Protein AF-A0A9Q7ATH0-F1 (afdb_monomer_lite)

Foldseek 3Di:
DDDDDPVRVCCVVVVVVVVVVVVVVVVVVVCCVVLVPPDDVSVVVVVVCVVLVVVLVVLCCCLPVVLVVVLVVCVVVVNNVVSVVSNVVSVVVSVVVNVCSVDVVPPPPPPPPPPPPPPDPPDPDPPPDPDPPPD

Radius of gyration: 27.08 Å; chains: 1; bounding box: 49×42×88 Å

pLDDT: mean 80.92, std 16.22, range [42.72, 97.5]

Structure (mmCIF, N/CA/C/O backbone):
data_AF-A0A9Q7ATH0-F1
#
_entry.id   AF-A0A9Q7ATH0-F1
#
loop_
_atom_site.group_PDB
_atom_site.id
_atom_site.type_symbol
_atom_site.label_atom_id
_atom_site.label_alt_id
_atom_site.label_comp_id
_atom_site.label_asym_id
_atom_site.label_entity_id
_atom_site.label_seq_id
_atom_site.pdbx_PDB_ins_code
_atom_site.Cartn_x
_atom_site.Cartn_y
_atom_site.Cartn_z
_atom_site.occupancy
_atom_site.B_iso_or_equiv
_atom_site.auth_seq_id
_atom_site.auth_comp_id
_atom_site.auth_asym_id
_atom_site.auth_atom_id
_atom_site.pdbx_PDB_model_num
ATOM 1 N N . MET A 1 1 ? -16.422 7.818 25.285 1.00 42.72 1 MET A N 1
ATOM 2 C CA . MET A 1 1 ? -14.962 7.905 25.080 1.00 42.72 1 MET A CA 1
ATOM 3 C C . MET A 1 1 ? -14.691 9.128 24.226 1.00 42.72 1 MET A C 1
ATOM 5 O O . MET A 1 1 ? -14.665 9.039 23.008 1.00 42.72 1 MET A O 1
ATOM 9 N N . GLY A 1 2 ? -14.645 10.290 24.865 1.00 65.44 2 GLY A N 1
ATOM 10 C CA . GLY A 1 2 ? -14.334 11.557 24.221 1.00 65.44 2 GLY A CA 1
ATOM 11 C C . GLY A 1 2 ? -13.207 12.175 25.018 1.00 65.44 2 GLY A C 1
ATOM 12 O O . GLY A 1 2 ? -13.397 12.387 26.203 1.00 65.44 2 GLY A O 1
ATOM 13 N N . GLU A 1 3 ? -12.053 12.385 24.394 1.00 54.28 3 GLU A N 1
ATOM 14 C CA . GLU A 1 3 ? -10.907 13.064 25.010 1.00 54.28 3 GLU A CA 1
ATOM 15 C C . GLU A 1 3 ? -9.940 13.490 23.895 1.00 54.28 3 GLU A C 1
ATOM 17 O O . GLU A 1 3 ? -8.977 12.815 23.537 1.00 54.28 3 GLU A O 1
AT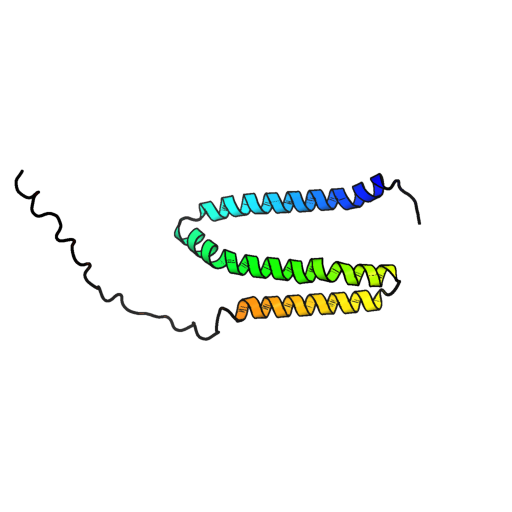OM 22 N N . GLY A 1 4 ? -10.295 14.608 23.263 1.00 63.31 4 GLY A N 1
ATOM 23 C CA . GLY A 1 4 ? -9.564 15.261 22.180 1.00 63.31 4 GLY A CA 1
ATOM 24 C C . GLY A 1 4 ? -10.534 16.026 21.285 1.00 63.31 4 GLY A C 1
ATOM 25 O O . GLY A 1 4 ? -11.576 15.488 20.913 1.00 63.31 4 GLY A O 1
ATOM 26 N N . SER A 1 5 ? -10.228 17.284 20.945 1.00 83.25 5 SER A N 1
ATOM 27 C CA . SER A 1 5 ? -11.022 18.002 19.940 1.00 83.25 5 SER A CA 1
ATOM 28 C C . SER A 1 5 ? -11.043 17.188 18.641 1.00 83.25 5 SER A C 1
ATOM 30 O O . SER A 1 5 ? -10.079 16.484 18.329 1.00 83.25 5 SER A O 1
ATOM 32 N N . VAL A 1 6 ? -12.124 17.282 17.864 1.00 85.19 6 VAL A N 1
ATOM 33 C CA . VAL A 1 6 ? -12.230 16.605 16.556 1.00 85.19 6 VAL A CA 1
ATOM 34 C C . VAL A 1 6 ? -10.992 16.891 15.692 1.00 85.19 6 VAL A C 1
ATOM 36 O O . VAL A 1 6 ? -10.464 15.990 15.044 1.00 85.19 6 VAL A O 1
ATOM 39 N N . ALA A 1 7 ? -10.450 18.110 15.775 1.00 85.12 7 ALA A N 1
ATOM 40 C CA . ALA A 1 7 ? -9.217 18.501 15.101 1.00 85.12 7 ALA A CA 1
ATOM 41 C C . ALA A 1 7 ? -7.987 17.684 15.547 1.00 85.12 7 ALA A C 1
ATOM 43 O O . ALA A 1 7 ? -7.180 17.298 14.707 1.00 85.12 7 ALA A O 1
ATOM 44 N N . ALA A 1 8 ? -7.849 17.364 16.836 1.00 87.69 8 ALA A N 1
ATOM 45 C CA . ALA A 1 8 ? -6.739 16.554 17.343 1.00 87.69 8 ALA A CA 1
ATOM 46 C C . ALA A 1 8 ? -6.820 15.086 16.883 1.00 87.69 8 ALA A C 1
ATOM 48 O O . ALA A 1 8 ? -5.795 14.478 16.570 1.00 87.69 8 ALA A O 1
ATOM 49 N N . ALA A 1 9 ? -8.028 14.517 16.802 1.00 87.50 9 ALA A N 1
ATOM 50 C CA . ALA A 1 9 ? -8.239 13.164 16.280 1.00 87.50 9 ALA A CA 1
ATOM 51 C C . ALA A 1 9 ? -7.964 13.087 14.769 1.00 87.50 9 ALA A C 1
ATOM 53 O O . ALA A 1 9 ? -7.260 12.185 14.312 1.00 87.50 9 ALA A O 1
ATOM 54 N N . LEU A 1 10 ? -8.447 14.077 14.011 1.00 88.69 10 LEU A N 1
ATOM 55 C CA . LEU A 1 10 ? -8.147 14.213 12.586 1.00 88.69 10 LEU A CA 1
ATOM 56 C C . LEU A 1 10 ? -6.651 14.405 12.340 1.00 88.69 10 LEU A C 1
ATOM 58 O O . LEU A 1 10 ? -6.114 13.781 11.436 1.00 88.69 10 LEU A O 1
ATOM 62 N N . ALA A 1 11 ? -5.954 15.197 13.158 1.00 91.19 11 ALA A N 1
ATOM 63 C CA . ALA A 1 11 ? -4.507 15.354 13.043 1.00 91.19 11 ALA A CA 1
ATOM 64 C C . ALA A 1 11 ? -3.764 14.038 13.330 1.00 91.19 11 ALA A C 1
ATOM 66 O O . ALA A 1 11 ? -2.874 13.663 12.572 1.00 91.19 11 ALA A O 1
ATOM 67 N N . ARG A 1 12 ? -4.153 13.293 14.376 1.00 92.25 12 ARG A N 1
ATOM 68 C CA . ARG A 1 12 ? -3.529 12.005 14.738 1.00 92.25 12 ARG A CA 1
ATOM 69 C C . ARG A 1 12 ? -3.701 10.913 13.683 1.00 92.25 12 ARG A C 1
ATOM 71 O O . ARG A 1 12 ? -2.803 10.092 13.538 1.00 92.25 12 ARG A O 1
ATOM 78 N N . LEU A 1 13 ? -4.826 10.890 12.970 1.00 90.88 13 LEU A N 1
ATOM 79 C CA . LEU A 1 13 ? -5.084 9.919 11.898 1.00 90.88 13 LEU A CA 1
ATOM 80 C C . LEU A 1 13 ? -4.615 10.423 10.525 1.00 90.88 13 LEU A C 1
ATOM 82 O O . LEU A 1 13 ? -4.122 9.648 9.709 1.00 90.88 13 LEU A O 1
ATOM 86 N N . GLY A 1 14 ? -4.740 11.725 10.277 1.00 91.62 14 GLY A N 1
ATOM 87 C CA . GLY A 1 14 ? -4.456 12.365 8.997 1.00 91.62 14 GLY A CA 1
ATOM 88 C C . GLY A 1 14 ? -2.976 12.644 8.754 1.00 91.62 14 GLY A C 1
ATOM 89 O O . GLY A 1 14 ? -2.526 12.483 7.625 1.00 91.62 14 GLY A O 1
ATOM 90 N N . LEU A 1 15 ? -2.194 13.005 9.782 1.00 94.31 15 LEU A N 1
ATOM 91 C CA . LEU A 1 15 ? -0.749 13.226 9.621 1.00 94.31 15 LEU A CA 1
ATOM 92 C C . LEU A 1 15 ? -0.019 11.960 9.137 1.00 94.31 15 LEU A C 1
ATOM 94 O O . LEU A 1 15 ? 0.714 12.059 8.153 1.00 94.31 15 LEU A O 1
ATOM 98 N N . PRO 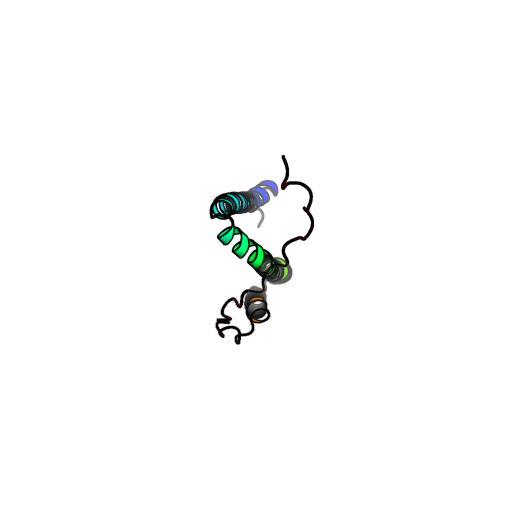A 1 16 ? -0.239 10.766 9.726 1.00 93.56 16 PRO A N 1
ATOM 99 C CA . PRO A 1 16 ? 0.356 9.535 9.209 1.00 93.56 16 PRO A CA 1
ATOM 100 C C . PRO A 1 16 ? -0.083 9.217 7.777 1.00 93.56 16 PRO A C 1
ATOM 102 O O . PRO A 1 16 ? 0.743 8.812 6.963 1.00 93.56 16 PRO A O 1
ATOM 105 N N . ALA A 1 17 ? -1.362 9.430 7.449 1.00 93.81 17 ALA A N 1
ATOM 106 C CA . ALA A 1 17 ? -1.879 9.194 6.103 1.00 93.81 17 ALA A CA 1
ATOM 107 C C . ALA A 1 17 ? -1.234 10.132 5.069 1.00 93.81 17 ALA A C 1
ATOM 109 O O . ALA A 1 17 ? -0.822 9.677 4.004 1.00 93.81 17 ALA A O 1
ATOM 110 N N . LEU A 1 18 ? -1.083 11.419 5.401 1.00 96.06 18 LEU A N 1
ATOM 111 C CA . LEU A 1 18 ? -0.392 12.404 4.567 1.00 96.06 18 LEU A CA 1
ATOM 112 C C . LEU A 1 18 ? 1.060 12.005 4.323 1.00 96.06 18 LEU A C 1
ATOM 114 O O . LEU A 1 18 ? 1.489 11.963 3.174 1.00 96.06 18 LEU A O 1
ATOM 118 N N . VAL A 1 19 ? 1.798 11.660 5.381 1.00 96.56 19 VAL A N 1
ATOM 119 C CA . VAL A 1 19 ? 3.187 11.201 5.250 1.00 96.56 19 VAL A CA 1
ATOM 120 C C . VAL A 1 19 ? 3.257 9.945 4.379 1.00 96.56 19 VAL A C 1
ATOM 122 O O . VAL A 1 19 ? 4.091 9.878 3.481 1.00 96.56 19 VAL A O 1
ATOM 125 N N . GLY A 1 20 ? 2.347 8.986 4.570 1.00 94.75 20 GLY A N 1
ATOM 126 C CA . GLY A 1 20 ? 2.264 7.784 3.738 1.00 94.75 20 GLY A CA 1
ATOM 127 C C . GLY A 1 20 ? 2.037 8.098 2.257 1.00 94.75 20 GLY A C 1
ATOM 128 O O . GLY A 1 20 ? 2.737 7.563 1.397 1.00 94.75 20 GLY A O 1
ATOM 129 N N . MET A 1 21 ? 1.120 9.018 1.947 1.00 95.81 21 MET A N 1
ATOM 130 C CA . MET A 1 21 ? 0.880 9.450 0.567 1.00 95.81 21 MET A CA 1
ATOM 131 C C . MET A 1 21 ? 2.075 10.219 -0.016 1.00 95.81 21 MET A C 1
ATOM 133 O O . MET A 1 21 ? 2.405 10.020 -1.183 1.00 95.81 21 MET A O 1
ATOM 137 N N . MET A 1 22 ? 2.775 11.034 0.782 1.00 97.50 22 MET A N 1
ATOM 138 C CA . MET A 1 22 ? 3.996 11.727 0.349 1.00 97.50 22 MET A CA 1
ATOM 139 C C . MET A 1 22 ? 5.127 10.750 0.016 1.00 97.50 22 MET A C 1
ATOM 141 O O . MET A 1 22 ? 5.775 10.896 -1.018 1.00 97.50 22 MET A O 1
ATOM 145 N N . VAL A 1 23 ? 5.343 9.734 0.855 1.00 96.50 23 VAL A N 1
ATOM 146 C CA . VAL A 1 23 ? 6.341 8.684 0.597 1.00 96.50 23 VAL A CA 1
ATOM 147 C C . VAL A 1 23 ? 5.973 7.892 -0.658 1.00 96.50 23 VAL A C 1
ATOM 149 O O . VAL A 1 23 ? 6.841 7.634 -1.488 1.00 96.50 23 VAL A O 1
ATOM 152 N N . SER A 1 24 ? 4.691 7.568 -0.847 1.00 94.31 24 SER A N 1
ATOM 153 C CA . SER A 1 24 ? 4.219 6.897 -2.063 1.00 94.31 24 SER A CA 1
ATOM 154 C C . SER A 1 24 ? 4.458 7.737 -3.322 1.00 94.31 24 SER A C 1
ATOM 156 O O . SER A 1 24 ? 4.857 7.193 -4.350 1.00 94.31 24 SER A O 1
ATOM 158 N N . ALA A 1 25 ? 4.236 9.052 -3.261 1.00 95.00 25 ALA A N 1
ATOM 159 C CA . ALA A 1 25 ? 4.509 9.950 -4.380 1.00 95.00 25 ALA A CA 1
ATOM 160 C C . ALA A 1 25 ? 6.014 10.037 -4.681 1.00 95.00 25 ALA A C 1
ATOM 162 O O . ALA A 1 25 ? 6.415 9.978 -5.842 1.00 95.00 25 ALA A O 1
ATOM 163 N N . LEU A 1 26 ? 6.852 10.111 -3.640 1.00 96.69 26 LEU A N 1
ATOM 164 C CA . LEU A 1 26 ? 8.307 10.107 -3.789 1.00 96.69 26 LEU A CA 1
ATOM 165 C C . LEU A 1 26 ? 8.804 8.801 -4.419 1.00 96.69 26 LEU A C 1
ATOM 167 O O . LEU A 1 26 ? 9.661 8.844 -5.297 1.00 96.69 26 LEU A O 1
ATOM 171 N N . TYR A 1 27 ? 8.235 7.660 -4.021 1.00 94.12 27 TYR A N 1
ATOM 172 C CA . TYR A 1 27 ? 8.537 6.369 -4.635 1.00 94.12 27 TYR A CA 1
ATOM 173 C C . TYR A 1 27 ? 8.248 6.381 -6.139 1.00 94.12 27 TYR A C 1
ATOM 175 O O . TYR A 1 27 ? 9.096 5.952 -6.909 1.00 94.12 27 TYR A O 1
ATOM 183 N N . GLY A 1 28 ? 7.119 6.958 -6.570 1.00 92.44 28 GLY A N 1
ATOM 184 C CA . GLY A 1 28 ? 6.803 7.098 -7.995 1.00 92.44 28 GLY A CA 1
ATOM 185 C C . GLY A 1 28 ? 7.818 7.948 -8.773 1.00 92.44 28 GLY A C 1
ATOM 186 O O . GLY A 1 28 ? 8.169 7.608 -9.899 1.00 92.44 28 GLY A O 1
ATOM 187 N N . VAL A 1 29 ? 8.335 9.026 -8.171 1.00 94.12 29 VAL A N 1
ATOM 188 C CA . VAL A 1 29 ? 9.376 9.870 -8.792 1.00 94.12 29 VAL A CA 1
ATOM 189 C C . VAL A 1 29 ? 10.705 9.122 -8.899 1.00 94.12 29 VAL A C 1
ATOM 191 O O . VAL A 1 29 ? 11.356 9.160 -9.943 1.00 94.12 29 VAL A O 1
ATOM 194 N N . VAL A 1 30 ? 11.109 8.443 -7.824 1.00 94.38 30 VAL A N 1
ATOM 195 C CA . VAL A 1 30 ? 12.352 7.666 -7.782 1.00 94.38 30 VAL A CA 1
ATOM 196 C C . VAL A 1 30 ? 12.289 6.504 -8.774 1.00 94.38 30 VAL A C 1
ATOM 198 O O . VAL A 1 30 ? 13.230 6.319 -9.542 1.00 94.38 30 VAL A O 1
ATOM 201 N N . ASP A 1 31 ? 11.175 5.775 -8.814 1.00 88.69 31 ASP A N 1
ATOM 202 C CA . ASP A 1 31 ? 10.941 4.688 -9.765 1.00 88.69 31 ASP A CA 1
ATOM 203 C C . ASP A 1 31 ? 11.064 5.182 -11.211 1.00 88.69 31 ASP A C 1
ATOM 205 O O . ASP A 1 31 ? 11.889 4.670 -11.963 1.00 88.69 31 ASP A O 1
ATOM 209 N N . ALA A 1 32 ? 10.364 6.261 -11.575 1.00 87.25 32 ALA A N 1
ATOM 210 C CA . ALA A 1 32 ? 10.440 6.833 -12.918 1.00 87.25 32 ALA A CA 1
ATOM 211 C C . ALA A 1 32 ? 11.861 7.289 -13.302 1.00 87.25 32 ALA A C 1
ATOM 213 O O . ALA A 1 32 ? 12.282 7.094 -14.445 1.00 87.25 32 ALA A O 1
ATOM 214 N N . TYR A 1 33 ? 12.615 7.866 -12.359 1.00 90.56 33 TYR A N 1
ATOM 215 C CA . TYR A 1 33 ? 13.999 8.290 -12.585 1.0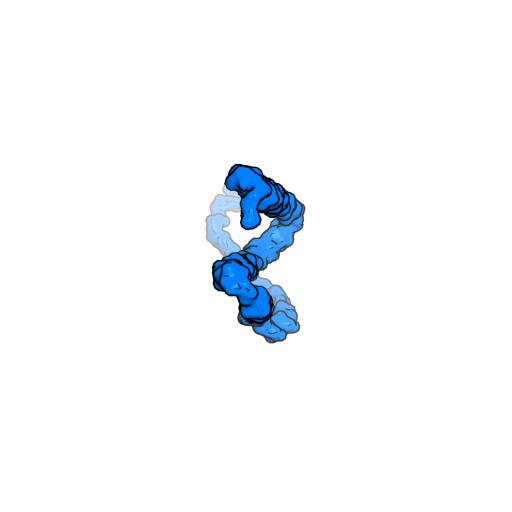0 90.56 33 TYR A CA 1
ATOM 216 C C . TYR A 1 33 ? 14.928 7.101 -12.866 1.00 90.56 33 TYR A C 1
ATOM 218 O O . TYR A 1 33 ? 15.679 7.119 -13.842 1.00 90.56 33 TYR A O 1
ATOM 226 N N . PHE A 1 34 ? 14.866 6.053 -12.039 1.00 87.81 34 PHE A N 1
ATOM 227 C CA . PHE A 1 34 ? 15.707 4.870 -12.218 1.00 87.81 34 PHE A CA 1
ATOM 228 C C . PHE A 1 34 ? 15.291 4.059 -13.439 1.00 87.81 34 PHE A C 1
ATOM 230 O O . PHE A 1 34 ? 16.152 3.702 -14.238 1.00 87.81 34 PHE A O 1
ATOM 237 N N . VAL A 1 35 ? 13.990 3.824 -13.624 1.00 84.31 35 VAL A N 1
ATOM 238 C CA . VAL A 1 35 ? 13.450 3.094 -14.774 1.00 84.31 35 VAL A CA 1
ATOM 239 C C . VAL A 1 35 ? 13.817 3.803 -16.073 1.00 84.31 35 VAL A C 1
ATOM 241 O O . VAL A 1 35 ? 14.346 3.158 -16.976 1.00 84.31 35 VAL A O 1
ATOM 244 N N . GLY A 1 36 ? 13.640 5.126 -16.154 1.00 83.50 36 GLY A N 1
ATOM 245 C CA . GLY A 1 36 ? 13.991 5.920 -17.336 1.00 83.50 36 GLY A CA 1
ATOM 246 C C . GLY A 1 36 ? 15.482 5.892 -17.700 1.00 83.50 36 GLY A C 1
ATOM 247 O O . GLY A 1 36 ? 15.829 6.070 -18.867 1.00 83.50 36 GLY A O 1
ATOM 248 N N . GLY A 1 37 ? 16.364 5.617 -16.734 1.00 82.00 37 GLY A N 1
ATOM 249 C CA . GLY A 1 37 ? 17.813 5.521 -16.929 1.00 82.00 37 GLY A CA 1
ATOM 250 C C . GLY A 1 37 ? 18.325 4.176 -17.469 1.00 82.00 37 GLY A C 1
ATOM 251 O O . GLY A 1 37 ? 19.498 4.086 -17.826 1.00 82.00 37 GLY A O 1
ATOM 252 N N . LEU A 1 38 ? 17.488 3.133 -17.564 1.00 80.38 38 LEU A N 1
ATOM 253 C CA . LEU A 1 38 ? 17.910 1.763 -17.930 1.00 80.38 38 LEU A CA 1
ATOM 254 C C . LEU A 1 38 ? 18.133 1.533 -19.444 1.00 80.38 38 LEU A C 1
ATOM 256 O O . LEU A 1 38 ? 18.465 0.423 -19.871 1.00 80.38 38 LEU A O 1
ATOM 260 N N . GLY A 1 39 ? 17.958 2.567 -20.272 1.00 75.00 39 GLY A N 1
ATOM 261 C CA . GLY A 1 39 ? 18.068 2.486 -21.731 1.00 75.00 39 GLY A CA 1
ATOM 262 C C . GLY A 1 39 ? 16.814 1.921 -22.418 1.00 75.00 39 GLY A C 1
ATOM 263 O O . GLY A 1 39 ? 15.925 1.345 -21.790 1.00 75.00 39 GLY A O 1
ATOM 264 N N . THR A 1 40 ? 16.730 2.088 -23.740 1.00 74.75 40 THR A N 1
ATOM 265 C CA . THR A 1 40 ? 15.499 1.862 -24.529 1.00 74.75 40 THR A CA 1
ATOM 266 C C . THR A 1 40 ? 14.950 0.433 -24.460 1.00 74.75 40 THR A C 1
ATOM 268 O O . THR A 1 40 ? 13.735 0.251 -24.462 1.00 74.75 40 THR A O 1
ATOM 271 N N . GLY A 1 41 ? 15.816 -0.582 -24.352 1.00 73.00 41 GLY A N 1
ATOM 272 C CA . GLY A 1 41 ? 15.402 -1.989 -24.278 1.00 73.00 41 GLY A CA 1
ATOM 273 C C . GLY A 1 41 ? 14.693 -2.369 -22.971 1.00 73.00 41 GLY A C 1
ATOM 274 O O . GLY A 1 41 ? 13.689 -3.075 -22.999 1.00 73.00 41 GLY A O 1
ATOM 275 N N . HIS A 1 42 ? 15.168 -1.867 -21.828 1.00 72.62 42 HIS A N 1
ATOM 276 C CA . HIS A 1 42 ? 14.609 -2.199 -20.510 1.00 72.62 42 HIS A CA 1
ATOM 277 C C . HIS A 1 42 ? 13.342 -1.394 -20.203 1.00 72.62 42 HIS A C 1
ATOM 279 O O . HIS A 1 42 ? 12.361 -1.949 -19.709 1.00 72.62 42 HIS A O 1
ATOM 285 N N . VAL A 1 43 ? 13.324 -0.108 -20.570 1.00 77.31 43 VAL A N 1
ATOM 286 C CA . VAL A 1 43 ? 12.129 0.745 -20.457 1.00 77.31 43 VAL A CA 1
ATOM 287 C C . VAL A 1 43 ? 10.990 0.196 -21.325 1.00 77.31 43 VAL A C 1
ATOM 289 O O . VAL A 1 43 ? 9.834 0.204 -20.905 1.00 77.31 43 VAL A O 1
ATOM 292 N N . GLY A 1 44 ? 11.312 -0.348 -22.506 1.00 77.75 44 GLY A N 1
ATOM 293 C CA . GLY A 1 44 ? 10.337 -0.988 -23.392 1.00 77.75 44 GLY A CA 1
ATOM 294 C C . GLY A 1 44 ? 9.668 -2.224 -22.779 1.00 77.75 44 GLY A C 1
ATOM 295 O O . GLY A 1 44 ? 8.456 -2.380 -22.901 1.00 77.75 44 GLY A O 1
ATOM 296 N N . ALA A 1 45 ? 10.418 -3.068 -22.063 1.00 82.06 45 ALA A N 1
ATOM 297 C CA . ALA A 1 45 ? 9.852 -4.228 -21.370 1.00 82.06 45 ALA A CA 1
ATOM 298 C C . ALA A 1 45 ? 8.906 -3.816 -20.226 1.00 82.06 45 ALA A C 1
ATOM 300 O O . ALA A 1 45 ? 7.812 -4.365 -20.087 1.00 82.06 45 ALA A O 1
ATOM 301 N N . ILE A 1 46 ? 9.291 -2.801 -19.444 1.00 84.81 46 ILE A N 1
ATOM 302 C CA . ILE A 1 46 ? 8.469 -2.273 -18.344 1.00 84.81 46 ILE A CA 1
ATOM 303 C C . ILE A 1 46 ? 7.176 -1.643 -18.879 1.00 84.81 46 ILE A C 1
ATOM 305 O O . ILE A 1 46 ? 6.113 -1.848 -18.298 1.00 84.81 46 ILE A O 1
ATOM 309 N N . ALA A 1 47 ? 7.230 -0.950 -20.021 1.00 82.94 47 ALA A N 1
ATOM 310 C CA . ALA A 1 47 ? 6.053 -0.350 -20.649 1.00 82.94 47 ALA A CA 1
ATOM 311 C C . ALA A 1 47 ? 4.983 -1.385 -21.047 1.00 82.94 47 ALA A C 1
ATOM 313 O O . ALA A 1 47 ? 3.792 -1.107 -20.924 1.00 82.94 47 ALA A O 1
ATOM 314 N N . VAL A 1 48 ? 5.386 -2.589 -21.472 1.00 84.81 48 VAL A N 1
ATOM 315 C CA . VAL A 1 48 ? 4.455 -3.691 -21.790 1.00 84.81 48 VAL A CA 1
ATOM 316 C C . VAL A 1 48 ? 3.890 -4.341 -20.523 1.00 84.81 48 VAL A C 1
ATOM 318 O O . VAL A 1 48 ? 2.745 -4.787 -20.517 1.00 84.81 48 VAL A O 1
ATOM 321 N N . PHE A 1 49 ? 4.659 -4.367 -19.433 1.00 85.19 49 PHE A N 1
ATOM 322 C CA . PHE A 1 49 ? 4.209 -4.904 -18.147 1.00 85.19 49 PHE A CA 1
ATOM 323 C C . PHE A 1 49 ? 3.295 -3.936 -17.375 1.00 85.19 49 PHE A C 1
ATOM 325 O O . PHE A 1 49 ? 2.441 -4.362 -16.595 1.00 85.19 49 PHE A O 1
ATOM 332 N N . PHE A 1 50 ? 3.438 -2.630 -17.608 1.00 85.25 50 PHE A N 1
ATOM 333 C CA . PHE A 1 50 ? 2.724 -1.578 -16.885 1.00 85.25 50 PHE A CA 1
ATOM 334 C C . PHE A 1 50 ? 1.190 -1.760 -16.826 1.00 85.25 50 PHE A C 1
ATOM 336 O O . PHE A 1 50 ? 0.632 -1.634 -15.733 1.00 85.25 50 PHE A O 1
ATOM 343 N N . PRO A 1 51 ? 0.475 -2.121 -17.914 1.00 86.62 51 PRO A N 1
ATOM 344 C CA . PRO A 1 51 ? -0.968 -2.369 -17.860 1.00 86.62 51 PRO A CA 1
ATOM 345 C C . PRO A 1 51 ? -1.353 -3.537 -16.942 1.00 86.62 51 PRO A C 1
ATOM 347 O O . PRO A 1 51 ? -2.357 -3.459 -16.238 1.00 86.62 51 PRO A O 1
ATOM 350 N N . ILE A 1 52 ? -0.544 -4.601 -16.902 1.00 87.00 52 ILE A N 1
ATOM 351 C CA . ILE A 1 52 ? -0.774 -5.755 -16.020 1.00 87.00 52 ILE A CA 1
ATOM 352 C C . ILE A 1 52 ? -0.620 -5.315 -14.563 1.00 87.00 52 ILE A C 1
ATOM 354 O O . ILE A 1 52 ? -1.482 -5.600 -13.731 1.00 87.00 52 ILE A O 1
ATOM 358 N N . ALA A 1 53 ? 0.431 -4.547 -14.263 1.00 87.50 53 ALA A N 1
ATOM 359 C CA . ALA A 1 53 ? 0.627 -3.973 -12.9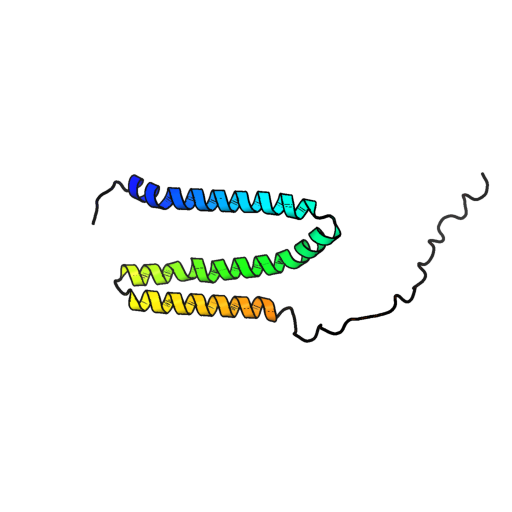36 1.00 87.50 53 ALA A CA 1
ATOM 360 C C . ALA A 1 53 ? -0.556 -3.078 -12.517 1.00 87.50 53 ALA A C 1
ATOM 362 O O . ALA A 1 53 ? -1.027 -3.186 -11.387 1.00 87.50 53 ALA A O 1
ATOM 363 N N . GLN A 1 54 ? -1.098 -2.256 -13.424 1.00 89.25 54 GLN A N 1
ATOM 364 C CA . GLN A 1 54 ? -2.275 -1.418 -13.149 1.00 89.25 54 GLN A CA 1
ATOM 365 C C . GLN A 1 54 ? -3.528 -2.236 -12.805 1.00 89.25 54 GLN A C 1
ATOM 367 O O . GLN A 1 54 ? -4.256 -1.874 -11.880 1.00 89.25 54 GLN A O 1
ATOM 372 N N . VAL A 1 55 ? -3.766 -3.365 -13.480 1.00 90.19 55 VAL A N 1
ATOM 373 C CA . VAL A 1 55 ? -4.877 -4.274 -13.141 1.00 90.19 55 VAL A CA 1
ATOM 374 C C . VAL A 1 55 ? -4.708 -4.845 -11.732 1.00 90.19 55 VAL A C 1
ATOM 376 O O . VAL A 1 55 ? -5.667 -4.871 -10.959 1.00 90.19 55 VAL A O 1
ATOM 379 N N . LEU A 1 56 ? -3.490 -5.252 -11.365 1.00 89.88 56 LEU A N 1
ATOM 380 C CA . LEU A 1 56 ? -3.202 -5.781 -10.029 1.00 89.88 56 LEU A CA 1
ATOM 381 C C . LEU A 1 56 ? -3.385 -4.726 -8.937 1.00 89.88 56 LEU A C 1
ATOM 383 O O . LEU A 1 56 ? -3.992 -5.013 -7.905 1.00 89.88 56 LEU A O 1
ATOM 387 N N . VAL A 1 57 ? -2.925 -3.496 -9.177 1.00 91.69 57 VAL A N 1
ATOM 388 C CA . VAL A 1 57 ? -3.160 -2.364 -8.270 1.00 91.69 57 VAL A CA 1
ATOM 389 C C . VAL A 1 57 ? -4.661 -2.102 -8.124 1.00 91.69 57 VAL A C 1
ATOM 391 O O . VAL A 1 57 ? -5.153 -1.974 -7.003 1.00 91.69 57 VAL A O 1
ATOM 394 N N . GLY A 1 58 ? -5.409 -2.087 -9.230 1.00 92.44 58 GLY A N 1
ATOM 395 C CA . GLY A 1 58 ? -6.861 -1.906 -9.223 1.00 92.44 58 GLY A CA 1
ATOM 396 C C . GLY A 1 58 ? -7.595 -2.983 -8.420 1.00 92.44 58 GLY A C 1
ATOM 397 O O . GLY A 1 58 ? -8.457 -2.658 -7.605 1.00 92.44 58 GLY A O 1
ATOM 398 N N . LEU A 1 59 ? -7.215 -4.254 -8.579 1.00 92.25 59 LEU A N 1
ATOM 399 C CA . LEU A 1 59 ? -7.755 -5.361 -7.782 1.00 92.25 59 LEU A CA 1
ATOM 400 C C . LEU A 1 59 ? -7.410 -5.211 -6.296 1.00 92.25 59 LEU A C 1
ATOM 402 O O . LEU A 1 59 ? -8.282 -5.377 -5.442 1.00 92.25 59 LEU A O 1
ATOM 406 N N . GLY A 1 60 ? -6.168 -4.840 -5.979 1.00 91.88 60 GLY A N 1
ATOM 407 C CA . GLY A 1 60 ? -5.742 -4.568 -4.608 1.00 91.88 60 GLY A CA 1
ATOM 408 C C . GLY A 1 60 ? -6.569 -3.463 -3.950 1.00 91.88 60 GLY A C 1
ATOM 409 O O . GLY A 1 60 ? -7.013 -3.618 -2.813 1.00 91.88 60 GLY A O 1
ATOM 410 N N . LEU A 1 61 ? -6.857 -2.381 -4.676 1.00 93.25 61 LEU A N 1
ATOM 411 C CA . LEU A 1 61 ? -7.728 -1.305 -4.199 1.00 93.25 61 LEU A CA 1
ATOM 412 C C . LEU A 1 61 ? -9.186 -1.759 -4.061 1.00 93.25 61 LEU A C 1
ATOM 414 O O . LEU A 1 61 ? -9.824 -1.445 -3.055 1.00 93.25 61 LEU A O 1
ATOM 418 N N . ALA A 1 62 ? -9.704 -2.525 -5.024 1.00 93.31 62 ALA A N 1
ATOM 419 C CA . ALA A 1 62 ? -11.076 -3.023 -5.007 1.00 93.31 62 ALA A CA 1
ATOM 420 C C . ALA A 1 62 ? -11.351 -3.895 -3.775 1.00 93.31 62 ALA A C 1
ATOM 422 O O . ALA A 1 62 ? -12.332 -3.672 -3.069 1.00 93.31 62 ALA A O 1
ATOM 423 N N . PHE A 1 63 ? -10.469 -4.848 -3.470 1.00 93.00 63 PHE A N 1
ATOM 424 C CA . PHE A 1 63 ? -10.636 -5.706 -2.297 1.00 93.00 63 PHE A CA 1
ATOM 425 C C . PHE A 1 63 ? -10.167 -5.041 -1.003 1.00 93.00 63 PHE A C 1
ATOM 427 O O . PHE A 1 63 ? -10.802 -5.227 0.027 1.00 93.00 63 PHE A O 1
ATOM 434 N N . GLY A 1 64 ? -9.105 -4.236 -1.027 1.00 91.38 64 GLY A N 1
ATOM 435 C CA . GLY A 1 64 ? -8.590 -3.561 0.165 1.00 91.38 64 GLY A CA 1
ATOM 436 C C . GLY A 1 64 ? -9.514 -2.447 0.653 1.00 91.38 64 GLY A C 1
ATOM 437 O O . GLY A 1 64 ? -10.072 -2.519 1.748 1.00 91.38 64 GLY A O 1
ATOM 438 N N . VAL A 1 65 ? -9.711 -1.418 -0.174 1.00 93.31 65 VAL A N 1
ATOM 439 C CA . VAL A 1 65 ? -10.554 -0.263 0.173 1.00 93.31 65 VAL A CA 1
ATOM 440 C C . VAL A 1 65 ? -12.035 -0.638 0.110 1.00 93.31 65 VAL A C 1
ATOM 442 O O . VAL A 1 65 ? -12.806 -0.229 0.978 1.00 93.31 65 VAL A O 1
ATOM 445 N N . GLY A 1 66 ? -12.445 -1.464 -0.858 1.00 92.62 66 GLY A N 1
ATOM 446 C CA . GLY A 1 66 ? -13.844 -1.888 -0.985 1.00 92.62 66 GLY A CA 1
ATOM 447 C C . GLY A 1 66 ? -14.330 -2.772 0.167 1.00 92.62 66 GLY A C 1
ATOM 448 O O . GLY A 1 66 ? -15.476 -2.628 0.596 1.00 92.62 66 GLY A O 1
ATOM 449 N N . ALA A 1 67 ? -13.474 -3.624 0.747 1.00 94.19 67 ALA A N 1
ATOM 450 C CA . ALA A 1 67 ? -13.853 -4.417 1.921 1.00 94.19 67 ALA A CA 1
ATOM 451 C C . ALA A 1 67 ? -13.870 -3.607 3.226 1.00 94.19 67 ALA A C 1
ATOM 453 O O . ALA A 1 67 ? -14.501 -4.032 4.195 1.00 94.19 67 ALA A O 1
ATOM 454 N N . ALA A 1 68 ? -13.234 -2.433 3.272 1.00 93.12 68 ALA A N 1
ATOM 455 C CA . ALA A 1 68 ? -13.152 -1.629 4.489 1.00 93.12 68 ALA A CA 1
ATOM 456 C C . ALA A 1 68 ? -14.539 -1.180 4.995 1.00 93.12 68 ALA A C 1
ATOM 458 O O . ALA A 1 68 ? -14.799 -1.216 6.196 1.00 93.12 68 ALA A O 1
ATOM 459 N N . SER A 1 69 ? -15.467 -0.832 4.095 1.00 94.44 69 SER A N 1
ATOM 460 C CA . SER A 1 69 ? -16.820 -0.374 4.461 1.00 94.44 69 SER A CA 1
ATOM 461 C C . SER A 1 69 ? -17.627 -1.397 5.289 1.00 94.44 69 SER A C 1
ATOM 463 O O . SER A 1 69 ? -18.037 -1.067 6.409 1.00 94.44 69 SER A O 1
ATOM 465 N N . PRO A 1 70 ? -17.850 -2.647 4.827 1.00 94.00 70 PRO A N 1
ATOM 466 C CA . PRO A 1 70 ? -18.548 -3.654 5.629 1.00 94.00 70 PRO A CA 1
ATOM 467 C C . PRO A 1 70 ? -17.781 -4.042 6.902 1.00 94.00 70 PRO A C 1
ATOM 469 O O . PRO A 1 70 ? -18.414 -4.279 7.930 1.00 94.00 70 PRO A O 1
ATOM 472 N N . ILE A 1 71 ? -16.443 -4.041 6.879 1.00 95.00 71 ILE A N 1
ATOM 473 C CA . ILE A 1 71 ? -15.616 -4.313 8.066 1.00 95.00 71 ILE A CA 1
ATOM 474 C C . ILE A 1 71 ? -15.852 -3.253 9.149 1.00 95.00 71 ILE A C 1
ATOM 476 O O . ILE A 1 71 ? -16.097 -3.604 10.303 1.00 95.00 71 ILE A O 1
ATOM 480 N N . PHE A 1 72 ? -15.849 -1.965 8.794 1.00 94.81 72 PHE A N 1
ATOM 481 C CA . PHE A 1 72 ? -16.114 -0.886 9.750 1.00 94.81 72 PHE A CA 1
ATOM 482 C C . PHE A 1 72 ? -17.529 -0.944 10.321 1.00 94.81 72 PHE A C 1
ATOM 484 O O . PHE A 1 72 ? -17.719 -0.654 11.500 1.00 94.81 72 PHE A O 1
ATOM 491 N N . ARG A 1 73 ? -18.518 -1.371 9.525 1.00 94.94 73 ARG A N 1
ATOM 492 C CA . ARG A 1 73 ? -19.888 -1.586 10.015 1.00 94.94 73 ARG A CA 1
ATOM 493 C C . ARG A 1 73 ? -19.961 -2.710 11.049 1.00 94.94 73 ARG A C 1
ATOM 495 O O . ARG A 1 73 ? -20.618 -2.536 12.070 1.00 94.94 73 ARG A O 1
ATOM 502 N N . LEU A 1 74 ? -19.283 -3.833 10.808 1.00 95.00 74 LEU A N 1
ATOM 503 C CA . LEU A 1 74 ? -19.241 -4.964 11.744 1.00 95.00 74 LEU A CA 1
ATOM 504 C C . LEU A 1 74 ? -18.508 -4.594 13.041 1.00 95.00 74 LEU A C 1
ATOM 506 O O . LEU A 1 74 ? -19.019 -4.852 14.129 1.00 95.00 74 LEU A O 1
ATOM 510 N N . LEU A 1 75 ? -17.367 -3.906 12.932 1.00 94.81 75 LEU A N 1
ATOM 511 C CA . LEU A 1 75 ? -16.618 -3.403 14.088 1.00 94.81 75 LEU A CA 1
ATOM 512 C C . LEU A 1 75 ? -17.422 -2.373 14.893 1.00 94.81 75 LEU A C 1
ATOM 514 O O . LEU A 1 75 ? -17.458 -2.450 16.118 1.00 94.81 75 LEU A O 1
ATOM 518 N N . GLY A 1 76 ? -18.109 -1.445 14.221 1.00 93.50 76 GLY A N 1
ATOM 519 C CA . GLY A 1 76 ? -18.975 -0.454 14.867 1.00 93.50 76 GLY A CA 1
ATOM 520 C C . GLY A 1 76 ? -20.191 -1.066 15.571 1.00 93.50 76 GLY A C 1
ATOM 521 O O . GLY A 1 76 ? -20.674 -0.502 16.548 1.00 93.50 76 GLY A O 1
ATOM 522 N N . GLY A 1 77 ? -20.657 -2.233 15.116 1.00 93.38 77 GLY A N 1
ATOM 523 C CA . GLY A 1 77 ? -21.706 -3.025 15.767 1.00 93.38 77 GLY A CA 1
ATOM 524 C C . GLY A 1 77 ? -21.210 -3.948 16.888 1.00 93.38 77 GLY A C 1
ATOM 525 O O . GLY A 1 77 ? -22.016 -4.678 17.459 1.00 93.38 77 GLY A O 1
ATOM 526 N N . GLY A 1 78 ? -19.908 -3.946 17.198 1.00 93.50 78 GLY A N 1
ATOM 527 C CA . GLY A 1 78 ? -19.297 -4.798 18.225 1.00 93.50 78 GLY A CA 1
ATOM 528 C C . GLY A 1 78 ? -18.986 -6.235 17.783 1.00 93.50 78 GLY A C 1
ATOM 529 O O . GLY A 1 78 ? -18.501 -7.026 18.592 1.00 93.50 78 GLY A O 1
ATOM 530 N N . ASP A 1 79 ? -19.213 -6.590 16.514 1.00 94.38 79 ASP A N 1
ATOM 531 C CA . ASP A 1 79 ? -18.941 -7.930 15.981 1.00 94.38 79 ASP A CA 1
ATOM 532 C C . ASP A 1 79 ? -17.531 -8.038 15.377 1.00 94.38 79 ASP A C 1
ATOM 534 O O . ASP A 1 79 ? -17.319 -8.089 14.160 1.00 94.38 79 ASP A O 1
ATOM 538 N N . SER A 1 80 ? -16.533 -8.117 16.257 1.00 92.31 80 SER A N 1
ATOM 539 C CA . SER A 1 80 ? -15.129 -8.276 15.857 1.00 92.31 80 SER A CA 1
ATOM 540 C C . SER A 1 80 ? -14.840 -9.625 15.185 1.00 92.31 80 SER A C 1
ATOM 542 O O . SER A 1 80 ? -13.932 -9.719 14.357 1.00 92.31 80 SER A O 1
ATOM 544 N N . LYS A 1 81 ? -15.604 -10.683 15.507 1.00 94.31 81 LYS A N 1
ATOM 545 C CA . LYS A 1 81 ? -15.433 -12.011 14.889 1.00 94.31 81 LYS A CA 1
ATOM 546 C C . LYS A 1 81 ? -15.939 -12.014 13.450 1.00 94.31 81 LYS A C 1
ATOM 548 O O . LYS A 1 81 ? -15.238 -12.519 12.571 1.00 94.31 81 LYS A O 1
ATOM 553 N N . GLY A 1 82 ? -17.117 -11.445 13.203 1.00 92.12 82 GLY A N 1
ATOM 554 C CA . GLY A 1 82 ? -17.669 -11.261 11.864 1.00 92.12 82 GLY A CA 1
ATOM 555 C C . GLY A 1 82 ? -16.770 -10.381 11.001 1.00 92.12 82 GLY A C 1
ATOM 556 O O . GLY A 1 82 ? -16.447 -10.762 9.875 1.00 92.12 82 GLY A O 1
ATOM 557 N N . ALA A 1 83 ? -16.278 -9.266 11.555 1.00 93.81 83 ALA A N 1
ATOM 558 C CA . ALA A 1 83 ? -15.331 -8.382 10.877 1.00 93.81 83 ALA A CA 1
ATOM 559 C C . ALA A 1 83 ? -14.053 -9.121 10.443 1.00 93.81 83 ALA A C 1
ATOM 561 O O . ALA A 1 83 ? -13.644 -9.020 9.287 1.00 93.81 83 ALA A O 1
ATOM 562 N N . GLY A 1 84 ? -13.463 -9.921 11.340 1.00 94.62 84 GLY A N 1
ATOM 563 C CA . GLY A 1 84 ? -12.281 -10.728 11.032 1.00 94.62 84 GLY A CA 1
ATOM 564 C C . GLY A 1 84 ? -12.540 -11.779 9.950 1.00 94.62 84 GLY A C 1
ATOM 565 O O . GLY A 1 84 ? -11.733 -11.943 9.038 1.00 94.62 84 GLY A O 1
ATOM 566 N N . ARG A 1 85 ? -13.692 -12.459 9.994 1.00 94.88 85 ARG A N 1
ATOM 567 C CA . ARG A 1 85 ? -14.069 -13.451 8.973 1.00 94.88 85 ARG A CA 1
ATOM 568 C C . ARG A 1 85 ? -14.234 -12.814 7.595 1.00 94.88 85 ARG A C 1
ATOM 570 O O . ARG A 1 85 ? -13.766 -13.375 6.604 1.00 94.88 85 ARG A O 1
ATOM 577 N N . PHE A 1 86 ? -14.869 -11.644 7.541 1.00 93.75 86 PHE A N 1
ATOM 578 C CA . PHE A 1 86 ? -15.056 -10.899 6.300 1.00 93.75 86 PHE A CA 1
ATOM 579 C C . PHE A 1 86 ? -13.717 -10.404 5.747 1.00 93.75 86 PHE A C 1
ATOM 581 O O . PHE A 1 86 ? -13.448 -10.592 4.566 1.00 93.75 86 PHE A O 1
ATOM 588 N N . ALA A 1 87 ? -12.848 -9.861 6.605 1.00 94.38 87 ALA A N 1
ATOM 589 C CA . ALA A 1 87 ? -11.511 -9.414 6.224 1.00 94.38 87 ALA A CA 1
ATOM 590 C C . ALA A 1 87 ? -10.667 -10.548 5.623 1.00 94.38 87 ALA A C 1
ATOM 592 O O . ALA A 1 87 ? -10.121 -10.395 4.533 1.00 94.38 87 ALA A O 1
ATOM 593 N N . SER A 1 88 ? -10.617 -11.713 6.278 1.00 94.56 88 SER A N 1
ATOM 594 C CA . SER A 1 88 ? -9.887 -12.877 5.759 1.00 94.56 88 SER A CA 1
ATOM 595 C C . SER A 1 88 ? -10.456 -13.374 4.433 1.00 94.56 88 SER A C 1
ATOM 597 O O . SER A 1 88 ? -9.700 -13.725 3.531 1.00 94.56 88 SER A O 1
ATOM 599 N N . THR A 1 89 ? -11.784 -13.378 4.290 1.00 94.31 89 THR A N 1
ATOM 600 C CA . THR A 1 89 ? -12.441 -13.800 3.044 1.00 94.31 89 THR A CA 1
ATOM 601 C C . THR A 1 89 ? -12.146 -12.822 1.910 1.00 94.31 89 THR A C 1
ATOM 603 O O . THR A 1 89 ? -11.798 -13.261 0.820 1.00 94.31 89 THR A O 1
ATOM 606 N N . ALA A 1 90 ? -12.209 -11.514 2.176 1.00 93.50 90 ALA A N 1
ATOM 607 C CA . ALA A 1 90 ? -11.894 -10.466 1.210 1.00 93.50 90 ALA A CA 1
ATOM 608 C C . ALA A 1 90 ? -10.421 -10.503 0.766 1.00 93.50 90 ALA A C 1
ATOM 610 O O . ALA A 1 90 ? -10.125 -10.342 -0.419 1.00 93.50 90 ALA A O 1
ATOM 611 N N . LEU A 1 91 ? -9.498 -10.761 1.699 1.00 94.56 91 LEU A N 1
ATOM 612 C CA . LEU A 1 91 ? -8.076 -10.940 1.398 1.00 94.56 91 LEU A CA 1
ATOM 613 C C . LEU A 1 91 ? -7.833 -12.182 0.537 1.00 94.56 91 LEU A C 1
ATOM 615 O O . LEU A 1 91 ? -7.149 -12.091 -0.479 1.00 94.56 91 LEU A O 1
ATOM 619 N N . LEU A 1 92 ? -8.419 -13.327 0.903 1.00 94.88 92 LEU A N 1
ATOM 620 C CA . LEU A 1 92 ? -8.300 -14.561 0.123 1.00 94.88 92 LEU A CA 1
ATOM 621 C C . LEU A 1 92 ? -8.905 -14.405 -1.276 1.00 94.88 92 LEU A C 1
ATOM 623 O O . LEU A 1 92 ? -8.281 -14.815 -2.252 1.00 94.88 92 LEU A O 1
ATOM 627 N N . SER A 1 93 ? -10.076 -13.775 -1.401 1.00 92.75 93 SER A N 1
ATOM 628 C CA . SER A 1 93 ? -10.692 -13.518 -2.706 1.00 92.75 93 SER A CA 1
ATOM 629 C C . SER A 1 93 ? -9.867 -12.553 -3.552 1.00 92.75 93 SER A C 1
ATOM 631 O O . SER A 1 93 ? -9.733 -12.775 -4.751 1.00 92.75 93 SER A O 1
ATOM 633 N N . GLY A 1 94 ? -9.276 -11.519 -2.942 1.00 92.12 94 GLY A N 1
ATOM 634 C CA . GLY A 1 94 ? -8.399 -10.581 -3.640 1.00 92.12 94 GLY A CA 1
ATOM 635 C C . GLY A 1 94 ? -7.110 -11.239 -4.123 1.00 92.12 94 GLY A C 1
ATOM 636 O O . GLY A 1 94 ? -6.704 -11.025 -5.262 1.00 92.12 94 GLY A O 1
ATOM 637 N N . LEU A 1 95 ? -6.507 -12.102 -3.301 1.00 91.44 95 LEU A N 1
ATOM 638 C CA . LEU A 1 95 ? -5.320 -12.867 -3.678 1.00 91.44 95 LEU A CA 1
ATOM 639 C C . LEU A 1 95 ? -5.618 -13.857 -4.811 1.00 91.44 95 LEU A C 1
ATOM 641 O O . LEU A 1 95 ? -4.848 -13.938 -5.765 1.00 91.44 95 LEU A O 1
ATOM 645 N N . LEU A 1 96 ? -6.745 -14.572 -4.742 1.00 92.00 96 LEU A N 1
ATOM 646 C CA . LEU A 1 96 ? -7.184 -15.477 -5.808 1.00 92.00 96 LEU A CA 1
ATOM 647 C C . LEU A 1 96 ? -7.481 -14.717 -7.106 1.00 92.00 96 LEU A C 1
ATOM 649 O O . LEU A 1 96 ? -7.031 -15.136 -8.168 1.00 92.00 96 LEU A O 1
ATOM 653 N N . ALA A 1 97 ? -8.185 -13.586 -7.029 1.00 90.19 97 ALA A N 1
ATOM 654 C CA . ALA A 1 97 ? -8.465 -12.746 -8.191 1.00 90.19 97 ALA A CA 1
ATOM 655 C C . ALA A 1 97 ? -7.174 -12.192 -8.814 1.00 90.19 97 ALA A C 1
ATOM 657 O O . ALA A 1 97 ? -7.023 -12.217 -10.034 1.00 90.19 97 ALA A O 1
ATOM 658 N N . GLY A 1 98 ? -6.222 -11.755 -7.984 1.00 89.25 98 GLY A N 1
ATOM 659 C CA . GLY A 1 98 ? -4.894 -11.331 -8.423 1.00 89.25 98 GLY A CA 1
ATOM 660 C C . GLY A 1 98 ? -4.118 -12.462 -9.098 1.00 89.25 98 GLY A C 1
ATOM 661 O O . GLY A 1 98 ? -3.574 -12.263 -10.179 1.00 89.25 98 GLY A O 1
ATOM 662 N N . ALA A 1 99 ? -4.122 -13.667 -8.521 1.00 88.19 99 ALA A N 1
ATOM 663 C CA . ALA A 1 99 ? -3.483 -14.834 -9.123 1.00 88.19 99 ALA A CA 1
ATOM 664 C C . ALA A 1 99 ? -4.091 -15.157 -10.497 1.00 88.19 99 ALA A C 1
ATOM 666 O O . ALA A 1 99 ? -3.362 -15.272 -11.478 1.00 88.19 99 ALA A O 1
ATOM 667 N N . VAL A 1 100 ? -5.421 -15.218 -10.608 1.00 88.19 100 VAL A N 1
ATOM 668 C CA . VAL A 1 100 ? -6.099 -15.444 -11.895 1.00 88.19 100 VAL A CA 1
ATOM 669 C C . VAL A 1 100 ? -5.728 -14.361 -12.910 1.00 88.19 100 VAL A C 1
ATOM 671 O O . VAL A 1 100 ? -5.433 -14.691 -14.054 1.00 88.19 100 VAL A O 1
ATOM 674 N N . ALA A 1 101 ? -5.665 -13.091 -12.505 1.00 85.06 101 ALA A N 1
ATOM 675 C CA . ALA A 1 101 ? -5.283 -11.994 -13.392 1.00 85.06 101 ALA A CA 1
ATOM 676 C C . ALA A 1 101 ? -3.839 -12.101 -13.921 1.00 85.06 101 ALA A C 1
ATOM 678 O O . ALA A 1 101 ? -3.570 -11.616 -15.016 1.00 85.06 101 ALA A O 1
ATOM 679 N N . VAL A 1 102 ? -2.924 -12.745 -13.186 1.00 83.44 102 VAL A N 1
ATOM 680 C CA . VAL A 1 102 ? -1.543 -13.004 -13.640 1.00 83.44 102 VAL A CA 1
ATOM 681 C C . VAL A 1 102 ? -1.458 -14.243 -14.535 1.00 83.44 102 VAL A C 1
ATOM 683 O O . VAL A 1 102 ? -0.771 -14.212 -15.552 1.00 83.44 102 VAL A O 1
ATOM 686 N N . PHE A 1 103 ? -2.155 -15.327 -14.183 1.00 78.75 103 PHE A N 1
ATOM 687 C CA . PHE A 1 103 ? -2.065 -16.608 -14.896 1.00 78.75 103 PHE A CA 1
ATOM 688 C C . PHE A 1 103 ? -2.953 -16.691 -16.149 1.00 78.75 103 PHE A C 1
ATOM 690 O O . PHE A 1 103 ? -2.618 -17.406 -17.085 1.00 78.75 103 PHE A O 1
ATOM 697 N N . PHE A 1 104 ? -4.071 -15.965 -16.207 1.00 74.31 104 PHE A N 1
ATOM 698 C CA . PHE A 1 104 ? -4.974 -15.964 -17.363 1.00 74.31 104 PHE A CA 1
ATOM 699 C C . PHE A 1 104 ? -4.367 -15.359 -18.650 1.00 74.31 104 PHE A C 1
ATOM 701 O O . PHE A 1 104 ? -4.585 -15.936 -19.715 1.00 74.31 104 PHE A O 1
ATOM 708 N N . PRO A 1 105 ? -3.597 -14.247 -18.615 1.00 67.12 105 PRO A N 1
ATOM 709 C CA . PRO A 1 105 ? -2.953 -13.713 -19.817 1.00 67.12 105 PRO A CA 1
ATOM 710 C C . PRO A 1 105 ? -1.684 -14.472 -20.238 1.00 67.12 105 PRO A C 1
ATOM 712 O O . PRO A 1 105 ? -1.234 -14.290 -21.367 1.00 67.12 105 PRO A O 1
ATOM 715 N N . PHE A 1 106 ? -1.103 -15.307 -19.369 1.00 61.22 106 PHE A N 1
ATOM 716 C CA . PHE A 1 106 ? 0.089 -16.104 -19.668 1.00 61.22 106 PHE A CA 1
ATOM 717 C C . PHE A 1 106 ? -0.258 -17.599 -19.599 1.00 61.22 106 PHE A C 1
ATOM 719 O O . PHE A 1 106 ? -0.060 -18.227 -18.554 1.00 61.22 106 PHE A O 1
ATOM 726 N N . PRO A 1 107 ? -0.816 -18.188 -20.677 1.00 57.09 107 PRO A N 1
ATOM 727 C CA . PRO A 1 107 ? -1.007 -19.628 -20.728 1.00 57.09 107 PRO A CA 1
ATOM 728 C C . PRO A 1 107 ? 0.340 -20.324 -20.455 1.00 57.09 107 PRO A C 1
ATOM 730 O O . PRO A 1 107 ? 1.364 -19.896 -20.990 1.00 57.09 107 PRO A O 1
ATOM 733 N N . PRO A 1 108 ? 0.373 -21.401 -19.650 1.00 61.69 108 PRO A N 1
ATOM 734 C CA . PRO A 1 108 ? 1.602 -22.119 -19.288 1.00 61.69 108 PRO A CA 1
ATOM 735 C C . PRO A 1 108 ? 2.311 -22.811 -20.473 1.00 61.69 108 PRO A C 1
ATOM 737 O O . PRO A 1 108 ? 3.307 -23.500 -20.268 1.00 61.69 108 PRO A O 1
ATOM 740 N N . ASP A 1 109 ? 1.827 -22.604 -21.699 1.00 54.28 109 ASP A N 1
ATOM 741 C CA . ASP A 1 109 ? 2.266 -23.237 -22.944 1.00 54.28 109 ASP A CA 1
ATOM 742 C C . ASP A 1 109 ? 2.997 -22.254 -23.883 1.00 54.28 109 ASP A C 1
ATOM 744 O O . ASP A 1 109 ? 2.793 -22.230 -25.091 1.00 54.28 109 ASP A O 1
ATOM 748 N N . ALA A 1 110 ? 3.822 -21.369 -23.317 1.00 53.62 110 ALA A N 1
ATOM 749 C CA . ALA A 1 110 ? 4.684 -20.449 -24.073 1.00 53.62 110 ALA A CA 1
ATOM 750 C C . ALA A 1 110 ? 6.178 -20.654 -23.756 1.00 53.62 110 ALA A C 1
ATOM 752 O O . ALA A 1 110 ? 6.990 -19.739 -23.886 1.00 53.62 110 ALA A O 1
ATOM 753 N N . SER A 1 111 ? 6.551 -21.861 -23.316 1.00 52.06 111 SER A N 1
ATOM 754 C CA . SER A 1 111 ? 7.945 -22.281 -23.130 1.00 52.06 111 SER A CA 1
ATOM 755 C C . SER A 1 111 ? 8.548 -22.931 -24.379 1.00 52.06 111 SER A C 1
ATOM 757 O O . SER A 1 111 ? 9.622 -23.526 -24.296 1.00 52.06 111 SER A O 1
ATOM 759 N N . GLU A 1 112 ? 7.915 -22.790 -25.547 1.00 49.69 112 GLU A N 1
ATOM 760 C CA . GLU A 1 112 ? 8.551 -23.143 -26.811 1.00 49.69 112 GLU A CA 1
ATOM 761 C C . GLU A 1 112 ? 9.444 -21.977 -27.264 1.00 49.69 112 GLU A C 1
ATOM 763 O O . GLU A 1 112 ? 8.947 -20.896 -27.596 1.00 49.69 112 GLU A O 1
ATOM 768 N N . PRO A 1 113 ? 10.781 -22.137 -27.263 1.00 48.91 113 PRO A N 1
ATOM 769 C CA . PRO A 1 113 ? 11.649 -21.122 -27.813 1.00 48.91 113 PRO A CA 1
ATOM 770 C C . PRO A 1 113 ? 11.449 -21.160 -29.323 1.00 48.91 113 PRO A C 1
ATOM 772 O O . PRO A 1 113 ? 11.959 -22.055 -30.000 1.00 48.91 113 PRO A O 1
ATOM 775 N N . GLU A 1 114 ? 10.726 -20.185 -29.869 1.00 52.81 114 GLU A N 1
ATOM 776 C CA . GLU A 1 114 ? 10.655 -19.974 -31.309 1.00 52.81 114 GLU A CA 1
ATOM 777 C C . GLU A 1 114 ? 12.03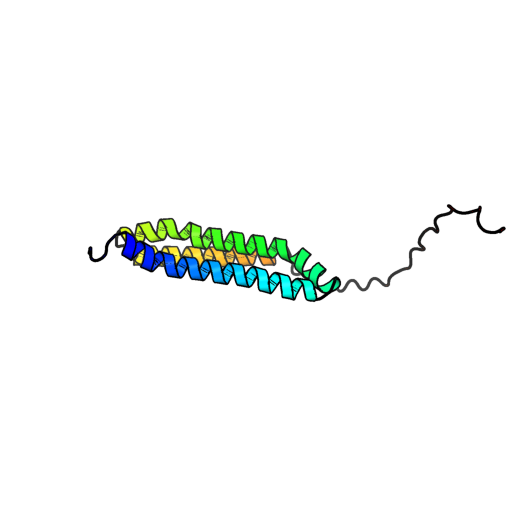7 -19.513 -31.809 1.00 52.81 114 GLU A C 1
ATOM 779 O O . GLU A 1 114 ? 12.304 -18.346 -32.086 1.00 52.81 114 GLU A O 1
ATOM 784 N N . ARG A 1 115 ? 12.965 -20.465 -31.938 1.00 57.00 115 ARG A N 1
ATOM 785 C CA . ARG A 1 115 ? 14.149 -20.337 -32.780 1.00 57.00 115 ARG A CA 1
ATOM 786 C C . ARG A 1 115 ? 13.686 -20.430 -34.230 1.00 57.00 115 ARG A C 1
ATOM 788 O O . ARG A 1 115 ? 13.959 -21.415 -34.911 1.00 57.00 115 ARG A O 1
ATOM 795 N N . ARG A 1 116 ? 12.997 -19.407 -34.734 1.00 51.06 116 ARG A N 1
ATOM 796 C CA . ARG A 1 116 ? 12.956 -19.202 -36.185 1.00 51.06 116 ARG A CA 1
ATOM 797 C C . ARG A 1 116 ? 14.300 -18.584 -36.559 1.00 51.06 116 ARG A C 1
ATOM 799 O O . ARG A 1 116 ? 14.591 -17.476 -36.107 1.00 51.06 116 ARG A O 1
ATOM 806 N N . PRO A 1 117 ? 15.155 -19.256 -37.350 1.00 50.47 117 PRO A N 1
ATOM 807 C CA . PRO A 1 117 ? 16.263 -18.554 -37.971 1.00 50.47 117 PRO A CA 1
ATOM 808 C C . PRO A 1 117 ? 15.656 -17.427 -38.806 1.00 50.47 117 PRO A C 1
ATOM 810 O O . PRO A 1 117 ? 14.744 -17.675 -39.597 1.00 50.47 117 PRO A O 1
ATOM 813 N N . PHE A 1 118 ? 16.131 -16.199 -38.591 1.00 54.91 118 PHE A N 1
ATOM 814 C CA . PHE A 1 118 ? 15.816 -15.038 -39.416 1.00 54.91 118 PHE A CA 1
ATOM 815 C C . PHE A 1 118 ? 16.111 -15.383 -40.878 1.00 54.91 118 PHE A C 1
ATOM 817 O O . PHE A 1 118 ? 17.233 -15.253 -41.366 1.00 54.91 118 PHE A O 1
ATOM 824 N N . ARG A 1 119 ? 15.095 -15.875 -41.585 1.00 52.78 119 ARG A N 1
ATOM 825 C CA . ARG A 1 119 ? 15.143 -16.074 -43.022 1.00 52.78 119 ARG A CA 1
ATOM 826 C C . ARG A 1 119 ? 14.981 -14.684 -43.609 1.00 52.78 119 ARG A C 1
ATOM 828 O O . ARG A 1 119 ? 13.897 -14.113 -43.548 1.00 52.78 119 ARG A O 1
ATOM 835 N N . GLY A 1 120 ? 16.093 -14.123 -44.079 1.00 55.88 120 GLY A N 1
ATOM 836 C CA . GLY A 1 120 ? 16.143 -12.814 -44.711 1.00 55.88 120 GLY A CA 1
ATOM 837 C C . GLY A 1 120 ? 15.089 -12.711 -45.805 1.00 55.88 120 GLY A C 1
ATOM 838 O O . GLY A 1 120 ? 15.266 -13.232 -46.904 1.00 55.88 120 GLY A O 1
ATOM 839 N N . HIS A 1 121 ? 13.994 -12.024 -45.500 1.00 53.25 121 HIS A N 1
ATOM 840 C CA . HIS A 1 121 ? 13.207 -11.381 -46.527 1.00 53.25 121 HIS A CA 1
ATOM 841 C C . HIS A 1 121 ? 13.990 -10.138 -46.915 1.00 53.25 121 HIS A C 1
ATOM 843 O O . HIS A 1 121 ? 14.139 -9.205 -46.127 1.00 53.25 121 HIS A O 1
ATOM 849 N N . ALA A 1 122 ? 14.569 -10.193 -48.112 1.00 54.56 122 ALA A N 1
ATOM 850 C CA . ALA A 1 122 ? 15.120 -9.039 -48.787 1.00 54.56 122 ALA A CA 1
ATOM 851 C C . ALA A 1 122 ? 14.112 -7.891 -48.669 1.00 54.56 122 ALA A C 1
ATOM 853 O O . ALA A 1 122 ? 12.977 -8.003 -49.135 1.00 54.56 122 ALA A O 1
ATOM 854 N N . PHE A 1 123 ? 14.521 -6.808 -48.013 1.00 51.97 123 PHE A N 1
ATOM 855 C CA . PHE A 1 123 ? 13.807 -5.548 -48.115 1.00 51.97 123 PHE A CA 1
ATOM 856 C C . PHE A 1 123 ? 13.709 -5.211 -49.608 1.00 51.97 123 PHE A C 1
ATOM 858 O O . PHE A 1 123 ? 14.747 -5.214 -50.280 1.00 51.97 123 PHE A O 1
ATOM 865 N N . PRO A 1 124 ? 12.517 -4.934 -50.162 1.00 52.25 124 PRO A N 1
ATO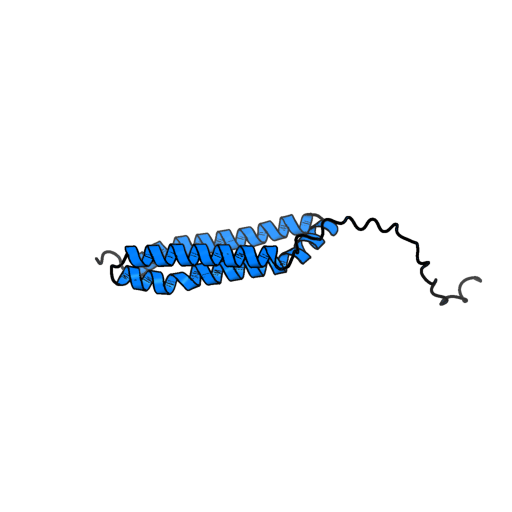M 866 C CA . PRO A 1 124 ? 12.453 -4.338 -51.479 1.00 52.25 124 PRO A CA 1
ATOM 867 C C . PRO A 1 124 ? 13.153 -2.983 -51.376 1.00 52.25 124 PRO A C 1
ATOM 869 O O . PRO A 1 124 ? 12.694 -2.074 -50.685 1.00 52.25 124 PRO A O 1
ATOM 872 N N . THR A 1 125 ? 14.315 -2.873 -52.015 1.00 57.50 125 THR A N 1
ATOM 873 C CA . THR A 1 125 ? 14.985 -1.600 -52.267 1.00 57.50 125 THR A CA 1
ATOM 874 C C . THR A 1 125 ? 13.952 -0.603 -52.793 1.00 57.50 125 THR A C 1
ATOM 876 O O . THR A 1 125 ? 13.292 -0.923 -53.785 1.00 57.50 125 THR A O 1
ATOM 879 N N . PRO A 1 126 ? 13.779 0.583 -52.186 1.00 49.78 126 PRO A N 1
ATOM 880 C CA . PRO A 1 126 ? 12.916 1.595 -52.767 1.00 49.78 126 PRO A CA 1
ATOM 881 C C . PRO A 1 126 ? 13.522 2.032 -54.103 1.00 49.78 126 PRO A C 1
ATOM 883 O O . PRO A 1 126 ? 14.576 2.662 -54.152 1.00 49.78 126 PRO A O 1
ATOM 886 N N . THR A 1 127 ? 12.851 1.697 -55.202 1.00 65.31 127 THR A N 1
ATOM 887 C CA . THR A 1 127 ? 13.224 2.020 -56.589 1.00 65.31 127 THR A CA 1
ATOM 888 C C . THR A 1 127 ? 13.071 3.519 -56.917 1.00 65.31 127 THR A C 1
ATOM 890 O O . THR A 1 127 ? 12.741 3.882 -58.041 1.00 65.31 127 THR A O 1
ATOM 893 N N . PHE A 1 128 ? 13.269 4.415 -55.944 1.00 60.78 128 PHE A N 1
ATOM 894 C CA . PHE A 1 128 ? 12.830 5.815 -56.018 1.00 60.78 128 PHE A CA 1
ATOM 895 C C . PHE A 1 128 ? 13.913 6.854 -56.348 1.00 60.78 128 PHE A C 1
ATOM 897 O O . PHE A 1 128 ? 13.609 8.041 -56.354 1.00 60.78 128 PHE A O 1
ATOM 904 N N . PHE A 1 129 ? 15.145 6.464 -56.691 1.00 56.78 129 PHE A N 1
ATOM 905 C CA . PHE A 1 129 ? 16.166 7.435 -57.123 1.00 56.78 129 PHE A CA 1
ATOM 906 C C . PHE A 1 129 ? 16.958 6.977 -58.360 1.00 56.78 129 PHE A C 1
ATOM 908 O O . PHE A 1 129 ? 18.039 6.409 -58.220 1.00 56.78 129 PHE A O 1
ATOM 915 N N . PRO A 1 130 ? 16.488 7.278 -59.589 1.00 49.50 130 PRO A N 1
ATOM 916 C CA . PRO A 1 130 ? 17.302 7.143 -60.795 1.00 49.50 130 PRO A CA 1
ATOM 917 C C . PRO A 1 130 ? 18.099 8.416 -61.151 1.00 49.50 130 PRO A C 1
ATOM 919 O O . PRO A 1 130 ? 18.823 8.412 -62.141 1.00 49.50 130 PRO A O 1
ATOM 922 N N . ALA A 1 131 ? 18.005 9.505 -60.376 1.00 59.50 131 ALA A N 1
ATOM 923 C CA . ALA A 1 131 ? 18.488 10.820 -60.819 1.00 59.50 131 ALA A CA 1
ATOM 924 C C . ALA A 1 131 ? 19.833 11.302 -60.236 1.00 59.50 131 ALA A C 1
ATOM 926 O O . ALA A 1 131 ? 20.328 12.331 -60.679 1.00 59.50 131 ALA A O 1
ATOM 927 N N . LEU A 1 132 ? 20.466 10.588 -59.295 1.00 57.84 132 LEU A N 1
ATOM 928 C CA . LEU A 1 132 ? 21.688 11.076 -58.624 1.00 57.84 132 LEU A CA 1
ATOM 929 C C . LEU A 1 132 ? 22.942 10.229 -58.907 1.00 57.84 132 LEU A C 1
ATOM 931 O O . LEU A 1 132 ? 23.748 9.973 -58.020 1.00 57.84 132 LEU A O 1
ATOM 935 N N . ARG A 1 133 ? 23.113 9.768 -60.155 1.00 55.31 133 ARG A N 1
ATOM 936 C CA . ARG A 1 133 ? 24.344 9.077 -60.602 1.00 55.31 133 ARG A CA 1
ATOM 937 C C . ARG A 1 133 ? 25.089 9.792 -61.736 1.00 55.31 133 ARG A C 1
ATOM 939 O O . ARG A 1 133 ? 25.904 9.170 -62.414 1.00 55.31 133 ARG A O 1
ATOM 946 N N . ARG A 1 134 ? 24.810 11.081 -61.957 1.00 51.38 134 ARG A N 1
ATOM 947 C CA . ARG A 1 134 ? 25.616 11.974 -62.807 1.00 51.38 134 ARG A CA 1
ATOM 948 C C . ARG A 1 134 ? 25.570 13.408 -62.272 1.00 51.38 134 ARG A C 1
ATOM 950 O O . ARG A 1 134 ? 24.822 14.230 -62.788 1.00 51.38 134 ARG A O 1
ATOM 957 N N . ALA A 1 135 ? 26.353 13.664 -61.234 1.00 51.12 135 ALA A N 1
ATOM 958 C CA . ALA A 1 135 ? 26.927 14.964 -60.898 1.00 51.12 135 ALA A CA 1
ATOM 959 C C . ALA A 1 135 ? 28.200 14.700 -60.093 1.00 51.12 135 ALA A C 1
ATOM 961 O O . ALA A 1 135 ? 28.146 13.778 -59.245 1.00 51.12 135 ALA A O 1
#

InterPro domains:
  IPR002528 Multi antimicrobial extrusion protein [PF01554] (16-104)
  IPR051327 Multi Antimicrobial Extrusion Protein MepA [PTHR43823] (2-103)

Secondary structure (DSSP, 8-state):
---S-HHHHHHHHHHHHHHHHHHHHHHHHHHHHHHHTT-HHHHHHHHHHHHHHHHHHHHHHHHHHHHHHHHHHHHHTT-HHHHHHHHHHHHHHHHHHHHHHHHSSS-S----------------------SSS--

Sequence (135 aa):
MGEGSVAAALARLGLPALVGMMVSALYGVVDAYFVGGLGTGHVGAIAVFFPIAQVLVGLGLAFGVGAASPIFRLLGGGDSKGAGRFASTALLSGLLAGAVAVFFPFPPDASEPERRPFRGHAFPTPTFFPALRRA

Organism: NCBI:txid3029084